Protein AF-A0AA51L531-F1 (afdb_monomer_lite)

Foldseek 3Di:
DVVVLVVVLVVVLVVLVVVCVVVVHPPVVSVVVNVVSCCVSPPVVVVCVVVVPPCVPVLQVVLVVVCVQLVSQLVNCLVVLNLPSLVVSLVVVCVPDPDPVVNVVSVVVSVVSVVVSVVVVVD

pLDDT: mean 84.49, std 9.07, range [54.03, 94.12]

Secondary structure (DSSP, 8-state):
-HHHHHHHHHHHHHHHHHHHHHTT--HHHHHHHHHHHHHHHHTHHHHHHHH-TT-HHHHHHHHHHTTTSHHHHHHHHHHTT-HHHHHHHHHHHHHH---HHHHHHHHHHHHHHHHHHHHHTT-

Structure (mmCIF, N/CA/C/O backbone):
data_AF-A0AA51L531-F1
#
_entry.id   AF-A0AA51L531-F1
#
loop_
_atom_site.group_PDB
_atom_site.id
_atom_site.type_symbol
_atom_site.label_atom_id
_atom_site.label_alt_id
_atom_site.label_comp_id
_atom_site.label_asym_id
_atom_site.label_entity_id
_atom_site.label_seq_id
_atom_site.pdbx_PDB_ins_code
_atom_site.Cartn_x
_atom_site.Cartn_y
_atom_site.Cartn_z
_atom_site.occupancy
_atom_site.B_iso_or_equiv
_atom_site.auth_seq_id
_atom_site.auth_comp_id
_atom_site.auth_asym_id
_atom_site.auth_atom_id
_atom_site.pdbx_PDB_model_num
ATOM 1 N N . MET A 1 1 ? 11.818 0.320 0.299 1.00 57.31 1 MET A N 1
ATOM 2 C CA . MET A 1 1 ? 11.317 -0.465 -0.857 1.00 57.31 1 MET A CA 1
ATOM 3 C C . MET A 1 1 ? 10.888 0.414 -2.028 1.00 57.31 1 MET A C 1
ATOM 5 O O . MET A 1 1 ? 11.424 0.187 -3.095 1.00 57.31 1 MET A O 1
ATOM 9 N N . LYS A 1 2 ? 10.035 1.442 -1.860 1.00 67.06 2 LYS A N 1
ATOM 10 C CA . LYS A 1 2 ? 9.551 2.277 -2.986 1.00 67.06 2 LYS A CA 1
ATOM 11 C C . LYS A 1 2 ? 10.653 2.928 -3.850 1.00 67.06 2 LYS A C 1
ATOM 13 O O . LYS A 1 2 ? 10.535 2.922 -5.065 1.00 67.06 2 LYS A O 1
ATOM 18 N N . ILE A 1 3 ? 11.729 3.433 -3.234 1.00 79.56 3 ILE A N 1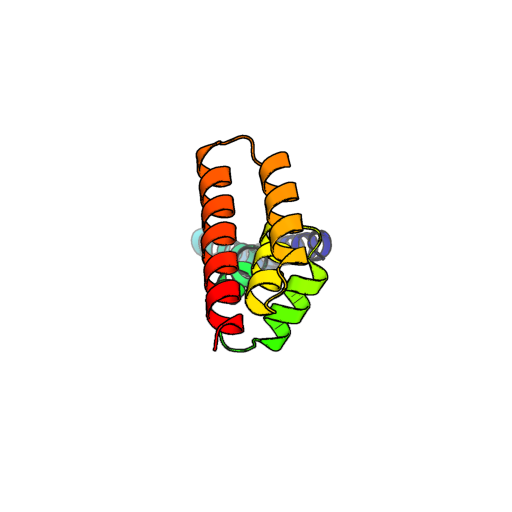
ATOM 19 C CA . ILE A 1 3 ? 12.865 4.046 -3.954 1.00 79.56 3 ILE A CA 1
ATOM 20 C C . ILE A 1 3 ? 13.633 3.027 -4.802 1.00 79.56 3 ILE A C 1
ATOM 22 O O . ILE A 1 3 ? 13.897 3.298 -5.963 1.00 79.56 3 ILE A O 1
ATOM 26 N N . LEU A 1 4 ? 13.920 1.832 -4.273 1.00 82.38 4 LEU A N 1
ATOM 27 C CA . LEU A 1 4 ? 14.565 0.773 -5.057 1.00 82.38 4 LEU A CA 1
ATOM 28 C C . LEU A 1 4 ? 13.702 0.348 -6.252 1.00 82.38 4 LEU A C 1
ATOM 30 O O . LEU A 1 4 ? 14.224 0.186 -7.345 1.00 82.38 4 LEU A O 1
ATOM 34 N N . THR A 1 5 ? 12.383 0.222 -6.075 1.00 82.62 5 THR A N 1
ATOM 35 C CA . THR A 1 5 ? 11.464 -0.119 -7.175 1.00 82.62 5 THR A CA 1
ATOM 36 C C . THR A 1 5 ? 11.468 0.943 -8.277 1.00 82.62 5 THR A C 1
ATOM 38 O O . THR A 1 5 ? 11.467 0.592 -9.451 1.00 82.62 5 THR A O 1
ATOM 41 N N . LEU A 1 6 ? 11.530 2.229 -7.910 1.00 84.75 6 LEU A N 1
ATOM 42 C CA . LEU A 1 6 ? 11.663 3.330 -8.869 1.00 84.75 6 LEU A CA 1
ATOM 43 C C . LEU A 1 6 ? 13.005 3.292 -9.607 1.00 84.75 6 LEU A C 1
ATOM 45 O O . LEU A 1 6 ? 13.026 3.456 -10.821 1.00 84.75 6 LEU A O 1
ATOM 49 N N . VAL A 1 7 ? 14.103 3.027 -8.894 1.00 89.81 7 VAL A N 1
ATOM 50 C CA . VAL A 1 7 ? 15.438 2.897 -9.498 1.00 89.81 7 VAL A CA 1
ATOM 51 C C . VAL A 1 7 ? 15.477 1.731 -10.488 1.00 89.81 7 VAL A C 1
ATOM 53 O O . VAL A 1 7 ? 15.951 1.905 -11.607 1.00 89.81 7 VAL A O 1
ATOM 56 N N . TYR A 1 8 ? 14.924 0.567 -10.133 1.00 88.19 8 TYR A N 1
ATOM 57 C CA . TYR A 1 8 ? 14.852 -0.575 -11.050 1.00 88.19 8 TYR A CA 1
ATOM 58 C C . TYR A 1 8 ? 13.962 -0.304 -12.264 1.00 88.19 8 TYR A C 1
ATOM 60 O O . TYR A 1 8 ? 14.355 -0.639 -13.378 1.00 88.19 8 TYR A O 1
ATOM 68 N N . ALA A 1 9 ? 12.802 0.331 -12.075 1.00 88.62 9 ALA A N 1
ATOM 69 C CA . ALA A 1 9 ? 11.930 0.709 -13.184 1.00 88.62 9 ALA A CA 1
ATOM 70 C C . ALA A 1 9 ? 12.635 1.679 -14.143 1.00 88.62 9 ALA A C 1
ATOM 72 O O . ALA A 1 9 ? 12.567 1.509 -15.357 1.00 88.62 9 ALA A O 1
ATOM 73 N N . PHE A 1 10 ? 13.359 2.659 -13.599 1.00 90.06 10 PHE A N 1
ATOM 74 C CA . PHE A 1 10 ? 14.116 3.629 -14.385 1.00 90.06 10 PHE A CA 1
ATOM 75 C C . PHE A 1 10 ? 15.242 2.968 -15.190 1.00 90.06 10 PHE A C 1
ATOM 77 O O . PHE A 1 10 ? 15.340 3.181 -16.398 1.00 90.06 10 PHE A O 1
ATOM 84 N N . LEU A 1 11 ? 16.042 2.107 -14.553 1.00 93.38 11 LEU A N 1
ATOM 85 C CA . LEU A 1 11 ? 17.095 1.348 -15.234 1.00 93.38 11 LEU A CA 1
ATOM 86 C C . LEU A 1 11 ? 16.528 0.434 -16.329 1.00 93.38 11 LEU A C 1
ATOM 88 O O . LEU A 1 11 ? 17.104 0.356 -17.411 1.00 93.38 11 LEU A O 1
ATOM 92 N N . ALA A 1 12 ? 15.389 -0.215 -16.080 1.00 90.44 12 ALA A N 1
ATOM 93 C CA . ALA A 1 12 ? 14.736 -1.076 -17.062 1.00 90.44 12 ALA A CA 1
ATOM 94 C C . ALA A 1 12 ? 14.245 -0.292 -18.291 1.00 90.44 12 ALA A C 1
ATOM 96 O O . ALA A 1 12 ? 14.444 -0.744 -19.414 1.00 90.44 12 ALA A O 1
ATOM 97 N N . VAL A 1 13 ? 13.666 0.900 -18.102 1.00 93.19 13 VAL A N 1
ATOM 98 C CA . VAL A 1 13 ? 13.232 1.771 -19.212 1.00 93.19 13 VAL A CA 1
ATOM 99 C C . VAL A 1 13 ? 14.420 2.237 -20.052 1.00 93.19 13 VAL A C 1
ATOM 101 O O . VAL A 1 13 ? 14.341 2.222 -21.281 1.00 93.19 13 VAL A O 1
ATOM 104 N N . ILE A 1 14 ? 15.537 2.608 -19.418 1.00 93.88 14 ILE A N 1
ATOM 105 C CA . ILE A 1 14 ? 16.769 2.963 -20.141 1.00 93.88 14 ILE A CA 1
ATOM 106 C C . ILE A 1 14 ? 17.254 1.772 -20.970 1.00 93.88 14 ILE A C 1
ATOM 108 O O . ILE A 1 14 ? 17.540 1.927 -22.155 1.00 93.88 14 ILE A O 1
ATOM 112 N N . LEU A 1 15 ? 17.297 0.581 -20.368 1.00 94.12 15 LEU A N 1
ATOM 113 C CA . LEU A 1 15 ? 17.757 -0.635 -21.032 1.00 94.12 15 LEU A CA 1
ATOM 114 C C . LEU A 1 15 ? 16.875 -1.003 -22.235 1.00 94.12 15 LEU A C 1
ATOM 116 O O . LEU A 1 15 ? 17.397 -1.270 -23.314 1.00 94.12 15 LEU A O 1
ATOM 120 N N . PHE A 1 16 ? 15.548 -0.975 -22.081 1.00 91.12 16 PHE A N 1
ATOM 121 C CA . PHE A 1 16 ? 14.617 -1.277 -23.172 1.00 91.12 16 PHE A CA 1
ATOM 122 C C . PHE A 1 16 ? 14.625 -0.220 -24.272 1.00 91.12 16 PHE A C 1
ATOM 124 O O . PHE A 1 16 ? 14.503 -0.569 -25.442 1.00 91.12 16 PHE A O 1
ATOM 131 N N . SER A 1 17 ? 14.823 1.051 -23.925 1.00 91.06 17 SER A N 1
ATOM 132 C CA . SER A 1 17 ? 14.961 2.119 -24.920 1.00 91.06 17 SER A CA 1
ATOM 133 C C . SER A 1 17 ? 16.268 1.981 -25.704 1.00 91.06 17 SER A C 1
ATOM 135 O O . SER A 1 17 ? 16.270 2.134 -26.923 1.00 91.06 17 SER A O 1
ATOM 137 N N . PHE A 1 18 ? 17.362 1.628 -25.024 1.00 93.62 18 PHE A N 1
ATOM 138 C CA . PHE A 1 18 ? 18.654 1.369 -25.657 1.00 93.62 18 PHE A CA 1
ATOM 139 C C . PHE A 1 18 ? 18.596 0.152 -26.588 1.00 93.62 18 PHE A C 1
ATOM 141 O O . PHE A 1 18 ? 18.993 0.246 -27.746 1.00 93.62 18 PHE A O 1
ATOM 148 N N . LEU A 1 19 ? 18.039 -0.968 -26.116 1.00 93.69 19 LEU A N 1
ATOM 149 C CA . LEU A 1 19 ? 17.832 -2.165 -26.935 1.00 93.69 19 LEU A CA 1
ATOM 150 C C . LEU A 1 19 ? 16.898 -1.881 -28.115 1.00 93.69 19 LEU A C 1
ATOM 152 O O . LEU A 1 19 ? 17.183 -2.296 -29.232 1.00 93.69 19 LEU A O 1
ATOM 156 N N . GLY A 1 20 ? 15.812 -1.144 -27.887 1.00 91.25 20 GLY A N 1
ATOM 157 C CA . GLY A 1 20 ? 14.876 -0.770 -28.940 1.00 91.25 20 GLY A CA 1
ATOM 158 C C . GLY A 1 20 ? 15.527 0.055 -30.045 1.00 91.25 20 GLY A C 1
ATOM 159 O O . GLY A 1 20 ? 15.301 -0.233 -31.214 1.00 91.25 20 GLY A O 1
ATOM 160 N N . GLY A 1 21 ? 16.380 1.017 -29.681 1.00 90.31 21 GLY A N 1
ATOM 161 C CA . GLY A 1 21 ? 17.175 1.779 -30.646 1.00 90.31 21 GLY A CA 1
ATOM 162 C C . GLY A 1 21 ? 18.243 0.936 -31.348 1.00 90.31 21 GLY A C 1
ATOM 163 O O . GLY A 1 21 ? 18.449 1.092 -32.544 1.00 90.31 21 GLY A O 1
ATOM 164 N N . PHE A 1 22 ? 18.887 0.003 -30.639 1.00 93.56 22 PHE A N 1
ATOM 165 C CA . PHE A 1 22 ? 19.898 -0.889 -31.222 1.00 93.56 22 PHE A CA 1
ATOM 166 C C . PHE A 1 22 ? 19.320 -1.832 -32.289 1.00 93.56 22 PHE A C 1
ATOM 168 O O . PHE A 1 22 ? 19.976 -2.108 -33.288 1.00 93.56 22 PHE A O 1
ATOM 175 N N . PHE A 1 23 ? 18.091 -2.312 -32.087 1.00 93.69 23 PHE A N 1
ATOM 176 C CA . PHE A 1 23 ? 17.374 -3.164 -33.043 1.00 93.69 23 PHE A CA 1
ATOM 177 C C . PHE A 1 23 ? 16.524 -2.382 -34.055 1.00 93.69 23 PHE A C 1
ATOM 179 O O . PHE A 1 23 ? 15.779 -3.002 -34.811 1.00 93.69 23 PHE A O 1
ATOM 186 N N . ASP A 1 24 ? 16.619 -1.049 -34.056 1.00 91.62 24 ASP A N 1
ATOM 187 C CA . ASP A 1 24 ? 15.861 -0.151 -34.935 1.00 91.62 24 ASP A CA 1
ATOM 188 C C . ASP A 1 24 ? 14.340 -0.419 -34.898 1.00 91.62 24 ASP A C 1
ATOM 190 O O . ASP A 1 24 ? 13.634 -0.453 -35.909 1.00 91.62 24 ASP A O 1
ATOM 194 N N . LEU A 1 25 ? 13.817 -0.684 -33.692 1.00 92.31 25 LEU A N 1
ATOM 195 C CA . LEU A 1 25 ? 12.403 -0.982 -33.495 1.00 92.31 25 LEU A CA 1
ATOM 196 C C . LEU A 1 25 ? 11.537 0.266 -33.736 1.00 92.31 25 LEU A C 1
ATOM 198 O O . LEU A 1 25 ? 11.905 1.373 -33.332 1.00 92.31 25 LEU A O 1
ATOM 202 N N . PRO A 1 26 ? 10.317 0.102 -34.282 1.00 92.75 26 PRO A N 1
ATOM 203 C CA . PRO A 1 26 ? 9.384 1.207 -34.431 1.00 92.75 26 PRO A CA 1
ATOM 204 C C . PRO A 1 26 ? 9.092 1.874 -33.084 1.00 92.75 26 PRO A C 1
ATOM 206 O O . PRO A 1 26 ? 8.769 1.203 -32.099 1.00 92.75 26 PRO A O 1
ATOM 209 N N . MET A 1 27 ? 9.105 3.207 -33.055 1.00 89.94 27 MET A N 1
ATOM 210 C CA . MET A 1 27 ? 8.847 3.984 -31.836 1.00 89.94 27 MET A CA 1
ATOM 211 C C . MET A 1 27 ? 7.579 3.578 -31.055 1.00 89.94 27 MET A C 1
ATOM 213 O O . MET A 1 27 ? 7.650 3.484 -29.826 1.00 89.94 27 MET A O 1
ATOM 217 N N . PRO A 1 28 ? 6.432 3.272 -31.700 1.00 93.69 28 PRO A N 1
ATOM 218 C CA . PRO A 1 28 ? 5.244 2.803 -30.984 1.00 93.69 28 PRO A CA 1
ATOM 219 C C . PRO A 1 28 ? 5.482 1.510 -30.192 1.00 93.69 28 PRO A C 1
ATOM 221 O O . PRO A 1 28 ? 4.940 1.337 -29.098 1.00 93.69 28 PRO A O 1
ATOM 224 N N . MET A 1 29 ? 6.324 0.617 -30.713 1.00 91.75 29 MET A N 1
ATOM 225 C CA . MET A 1 29 ? 6.650 -0.659 -30.082 1.00 91.75 29 MET A CA 1
ATOM 226 C C . MET A 1 29 ? 7.516 -0.447 -28.834 1.00 91.75 29 MET A C 1
ATOM 228 O O . MET A 1 29 ? 7.184 -0.967 -27.769 1.00 91.75 29 MET A O 1
ATOM 232 N N . ILE A 1 30 ? 8.552 0.395 -28.929 1.00 92.31 30 ILE A N 1
ATOM 233 C CA . ILE A 1 30 ? 9.420 0.760 -27.794 1.00 92.31 30 ILE A CA 1
ATOM 234 C C . ILE A 1 30 ? 8.600 1.446 -26.692 1.00 92.31 30 ILE A C 1
ATOM 236 O O . ILE A 1 30 ? 8.708 1.098 -25.515 1.00 92.31 30 ILE A 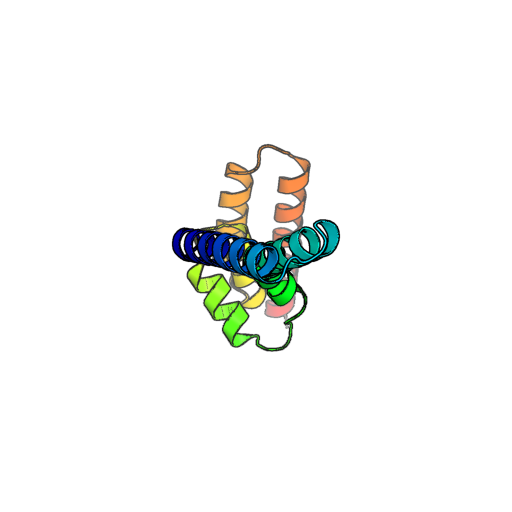O 1
ATOM 240 N N . SER A 1 31 ? 7.729 2.385 -27.074 1.00 90.62 31 SER A N 1
ATOM 241 C CA . SER A 1 31 ? 6.867 3.110 -26.135 1.00 90.62 31 SER A CA 1
ATOM 242 C C . SER A 1 31 ? 5.907 2.172 -25.395 1.00 90.62 31 SER A C 1
ATOM 244 O O . SER A 1 31 ? 5.766 2.260 -24.174 1.00 90.62 31 SER A O 1
ATOM 246 N N . THR A 1 32 ? 5.320 1.201 -26.102 1.00 93.75 32 THR A N 1
ATOM 247 C CA . THR A 1 32 ? 4.443 0.184 -25.497 1.00 93.75 32 THR A CA 1
ATOM 248 C C . THR A 1 32 ? 5.205 -0.687 -24.497 1.00 93.75 32 THR A C 1
ATOM 250 O O . THR A 1 32 ? 4.714 -0.954 -23.399 1.00 93.75 32 THR A O 1
ATOM 253 N N . LEU A 1 33 ? 6.430 -1.092 -24.834 1.00 91.94 33 LEU A N 1
ATOM 254 C CA . LEU A 1 33 ? 7.269 -1.933 -23.977 1.00 91.94 33 LEU A CA 1
ATOM 255 C C . LEU A 1 33 ? 7.702 -1.198 -22.698 1.00 91.94 33 LEU A C 1
ATOM 257 O O . LEU A 1 33 ? 7.637 -1.747 -21.593 1.00 91.94 33 LEU A O 1
ATOM 261 N N . ASN A 1 34 ? 8.057 0.081 -22.831 1.00 91.94 34 ASN A N 1
ATOM 262 C CA . ASN A 1 34 ? 8.349 0.955 -21.698 1.00 91.94 34 ASN A CA 1
ATOM 263 C C . ASN A 1 34 ? 7.118 1.165 -20.812 1.00 91.94 34 ASN A C 1
ATOM 265 O O . ASN A 1 34 ? 7.219 1.055 -19.589 1.00 91.94 34 ASN A O 1
ATOM 269 N N . PHE A 1 35 ? 5.946 1.398 -21.408 1.00 92.31 35 PHE A N 1
ATOM 270 C CA . PHE A 1 35 ? 4.697 1.529 -20.662 1.00 92.31 35 PHE A CA 1
ATOM 271 C C . PHE A 1 35 ? 4.388 0.268 -19.845 1.00 92.31 35 PHE A C 1
ATOM 273 O O . PHE A 1 35 ? 4.122 0.362 -18.645 1.00 92.31 35 PHE A O 1
ATOM 280 N N . LEU A 1 36 ? 4.496 -0.915 -20.458 1.00 92.31 36 LEU A N 1
ATOM 281 C CA . LEU A 1 36 ? 4.301 -2.196 -19.772 1.00 92.31 36 LEU A CA 1
ATOM 282 C C . LEU A 1 36 ? 5.296 -2.393 -18.626 1.00 92.31 36 LEU A C 1
ATOM 284 O O . LEU A 1 36 ? 4.914 -2.861 -17.555 1.00 92.31 36 LEU A O 1
ATOM 288 N N . THR A 1 37 ? 6.549 -1.987 -18.819 1.00 90.44 37 THR A N 1
ATOM 289 C CA . THR A 1 37 ? 7.590 -2.068 -17.788 1.00 90.44 37 THR A CA 1
ATOM 290 C C . THR A 1 37 ? 7.240 -1.195 -16.586 1.00 90.44 37 THR A C 1
ATOM 292 O O . THR A 1 37 ? 7.211 -1.669 -15.448 1.00 90.44 37 THR A O 1
ATOM 295 N N . VAL A 1 38 ? 6.897 0.072 -16.823 1.00 88.75 38 VAL A N 1
ATOM 296 C CA . VAL A 1 38 ? 6.473 1.008 -15.772 1.00 88.75 38 VAL A CA 1
ATOM 297 C C . VAL A 1 38 ? 5.232 0.472 -15.053 1.00 88.75 38 VAL A C 1
ATOM 299 O O . VAL A 1 38 ? 5.198 0.437 -13.821 1.00 88.75 38 VAL A O 1
ATOM 302 N N . PHE A 1 39 ? 4.244 -0.022 -15.801 1.00 87.44 39 PHE A N 1
ATOM 303 C CA . PHE A 1 39 ? 3.037 -0.622 -15.240 1.00 87.44 39 PHE A CA 1
ATOM 304 C C . PHE A 1 39 ? 3.351 -1.844 -14.362 1.00 87.44 39 PHE A C 1
ATOM 306 O O . PHE A 1 39 ? 2.833 -1.954 -13.249 1.00 87.44 39 PHE A O 1
ATOM 313 N N . TYR A 1 40 ? 4.244 -2.730 -14.805 1.00 86.62 40 TYR A N 1
ATOM 314 C CA . TYR A 1 40 ? 4.661 -3.911 -14.049 1.00 86.62 40 TYR A CA 1
ATOM 315 C C . TYR A 1 40 ? 5.373 -3.560 -12.734 1.00 86.62 40 TYR A C 1
ATOM 317 O O . TYR A 1 40 ? 5.158 -4.205 -11.709 1.00 86.62 40 TYR A O 1
ATOM 325 N N . PHE A 1 41 ? 6.197 -2.515 -12.709 1.00 84.94 41 PHE A N 1
ATOM 326 C CA . PHE A 1 41 ? 6.895 -2.139 -11.477 1.00 84.94 41 PHE A CA 1
ATOM 327 C C . PHE A 1 41 ? 6.033 -1.315 -10.510 1.00 84.94 41 PHE A C 1
ATOM 329 O O . PHE A 1 41 ? 6.191 -1.446 -9.294 1.00 84.94 41 PHE A O 1
ATOM 336 N N . LEU A 1 42 ? 5.122 -0.479 -11.017 1.00 83.44 42 LEU A N 1
ATOM 337 C CA . LEU A 1 42 ? 4.365 0.476 -10.195 1.00 83.44 42 LEU A CA 1
ATOM 338 C C . LEU A 1 42 ? 2.924 0.042 -9.912 1.00 83.44 42 LEU A C 1
ATOM 340 O O . LEU A 1 42 ? 2.461 0.169 -8.777 1.00 83.44 42 LEU A O 1
ATOM 344 N N . ALA A 1 43 ? 2.210 -0.460 -10.917 1.00 81.06 43 ALA A N 1
ATOM 345 C CA . ALA A 1 43 ? 0.780 -0.750 -10.821 1.00 81.06 43 ALA A CA 1
ATOM 346 C C . ALA A 1 43 ? 0.496 -2.225 -10.511 1.00 81.06 43 ALA A C 1
ATOM 348 O O . ALA A 1 43 ? -0.362 -2.517 -9.676 1.00 81.06 43 ALA A O 1
ATOM 349 N N .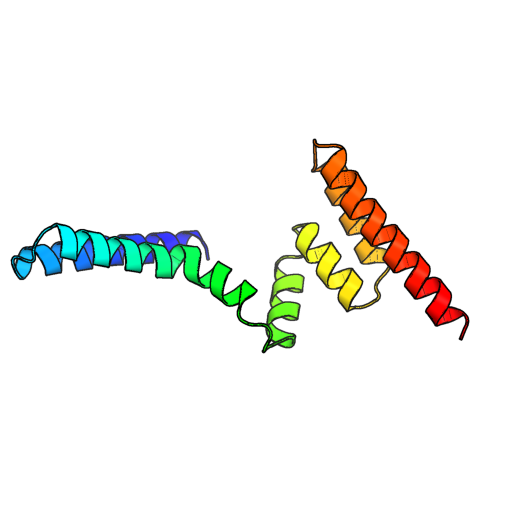 TYR A 1 44 ? 1.247 -3.156 -11.105 1.00 80.44 44 TYR A N 1
ATOM 350 C CA . TYR A 1 44 ? 1.054 -4.596 -10.904 1.00 80.44 44 TYR A CA 1
ATOM 351 C C . TYR A 1 44 ? 1.096 -5.047 -9.433 1.00 80.44 44 TYR A C 1
ATOM 353 O O . TYR A 1 44 ? 0.250 -5.862 -9.071 1.00 80.44 44 TYR A O 1
ATOM 361 N N . PRO A 1 45 ? 1.960 -4.522 -8.536 1.00 73.38 45 PRO A N 1
ATOM 362 C CA . PRO A 1 45 ? 1.910 -4.895 -7.122 1.00 73.38 45 PRO A CA 1
ATOM 363 C C . PRO A 1 45 ? 0.558 -4.564 -6.478 1.00 73.38 45 PRO A C 1
ATOM 365 O O . PRO A 1 45 ? 0.028 -5.363 -5.712 1.00 73.38 45 PRO A O 1
ATOM 368 N N . SER A 1 46 ? -0.021 -3.414 -6.826 1.00 71.75 46 SER A N 1
ATOM 369 C CA . SER A 1 46 ? -1.325 -2.966 -6.325 1.00 71.75 46 SER A CA 1
ATOM 370 C C . SER A 1 46 ? -2.471 -3.789 -6.915 1.00 71.75 46 SER A C 1
ATOM 372 O O . SER A 1 46 ? -3.378 -4.191 -6.192 1.00 71.75 46 SER A O 1
ATOM 374 N N . VAL A 1 47 ? -2.412 -4.102 -8.212 1.00 73.88 47 VAL A N 1
ATOM 375 C CA . VAL A 1 47 ? -3.422 -4.937 -8.886 1.00 73.88 47 VAL A CA 1
ATOM 376 C C . VAL A 1 47 ? -3.372 -6.376 -8.374 1.00 73.88 47 VAL A C 1
ATOM 378 O O . VAL A 1 47 ? -4.408 -6.963 -8.077 1.00 73.88 47 VAL A O 1
ATOM 381 N N . ARG A 1 48 ? -2.175 -6.937 -8.184 1.00 68.62 48 ARG A N 1
ATOM 382 C CA . ARG A 1 48 ? -1.985 -8.280 -7.627 1.00 68.62 48 ARG A CA 1
ATOM 383 C C . ARG A 1 48 ? -2.494 -8.388 -6.190 1.00 68.62 48 ARG A C 1
ATOM 385 O O . ARG A 1 48 ? -2.965 -9.452 -5.811 1.00 68.62 48 ARG A O 1
ATOM 392 N N . LEU A 1 49 ? -2.435 -7.310 -5.406 1.00 62.00 49 LEU A N 1
ATOM 393 C CA . LEU A 1 49 ? -3.044 -7.261 -4.072 1.00 62.00 49 LEU A CA 1
ATOM 394 C C . LEU A 1 49 ? -4.576 -7.318 -4.129 1.00 62.00 49 LEU A C 1
ATOM 396 O O . LEU A 1 49 ? -5.184 -7.945 -3.271 1.00 62.00 49 LEU A O 1
ATOM 400 N N . LEU A 1 50 ? -5.193 -6.695 -5.137 1.00 64.88 50 LEU A N 1
ATOM 401 C CA . LEU A 1 50 ? -6.646 -6.739 -5.335 1.00 64.88 50 LEU A CA 1
ATOM 402 C C . LEU A 1 50 ? -7.119 -8.083 -5.908 1.00 64.88 50 LEU A C 1
ATOM 404 O O . LEU A 1 50 ? -8.211 -8.535 -5.582 1.00 64.88 50 LEU A O 1
ATOM 408 N N . TRP A 1 51 ? -6.298 -8.729 -6.739 1.00 63.34 51 TRP A N 1
ATOM 409 C CA . TRP A 1 51 ? -6.639 -9.995 -7.400 1.00 63.34 51 TRP A CA 1
ATOM 410 C C . TRP A 1 51 ? -6.229 -11.236 -6.583 1.00 63.34 51 TRP A C 1
ATOM 412 O O . TRP A 1 51 ? -6.759 -12.326 -6.776 1.00 63.34 51 TRP A O 1
ATOM 422 N N . GLY A 1 52 ? -5.273 -11.098 -5.662 1.00 54.41 52 GLY A N 1
ATOM 423 C CA . GLY A 1 52 ? -4.677 -12.193 -4.899 1.00 54.41 52 GLY A CA 1
ATOM 424 C C . GLY A 1 52 ? -5.365 -12.461 -3.563 1.00 54.41 52 GLY A C 1
ATOM 425 O O . GLY A 1 52 ? -4.733 -12.345 -2.519 1.00 54.41 52 GLY A O 1
ATOM 426 N N . SER A 1 53 ? -6.628 -12.876 -3.586 1.00 54.03 53 SER A N 1
ATOM 427 C CA . SER A 1 53 ? -7.389 -13.362 -2.420 1.00 54.03 53 SER A CA 1
ATOM 428 C C . SER A 1 53 ? -6.918 -14.724 -1.867 1.00 54.03 53 SER A C 1
ATOM 430 O O . SER A 1 53 ? -7.523 -15.249 -0.939 1.00 54.03 53 SER A O 1
ATOM 432 N N . GLY A 1 54 ? -5.846 -15.312 -2.414 1.00 58.78 54 GLY A N 1
ATOM 433 C CA . GLY A 1 54 ? -5.440 -16.693 -2.120 1.00 58.78 54 GLY A CA 1
ATOM 434 C C . GLY A 1 54 ? -4.505 -16.902 -0.924 1.00 58.78 54 GLY A C 1
ATOM 435 O O . GLY A 1 54 ? -4.354 -18.036 -0.488 1.00 58.78 54 GLY A O 1
ATOM 436 N N . ASP A 1 55 ? -3.864 -15.858 -0.389 1.00 69.62 55 ASP A N 1
ATOM 437 C CA . ASP A 1 55 ? -2.858 -16.015 0.674 1.00 69.62 55 ASP A CA 1
ATOM 438 C C . ASP A 1 55 ? -3.146 -15.066 1.845 1.00 69.62 55 ASP A C 1
ATOM 440 O O . ASP A 1 55 ? -2.574 -13.978 1.970 1.00 69.62 55 ASP A O 1
ATOM 444 N N . ILE A 1 56 ? -4.105 -15.481 2.678 1.00 72.69 56 ILE A N 1
ATOM 445 C CA . ILE A 1 56 ? -4.584 -14.740 3.855 1.00 72.69 56 ILE A CA 1
ATOM 446 C C . ILE A 1 56 ? -3.415 -14.390 4.787 1.00 72.69 56 ILE A C 1
ATOM 448 O O . ILE A 1 56 ? -3.351 -13.272 5.295 1.00 72.69 56 ILE A O 1
ATOM 452 N N . GLU A 1 57 ? -2.435 -15.285 4.936 1.00 77.12 57 GLU A N 1
ATOM 453 C CA . GLU A 1 57 ? -1.275 -15.080 5.808 1.00 77.12 57 GLU A CA 1
ATOM 454 C C . GLU A 1 57 ? -0.359 -13.952 5.298 1.00 77.12 57 GLU A C 1
ATOM 456 O O . GLU A 1 57 ? 0.142 -13.128 6.073 1.00 77.12 57 GLU A O 1
ATOM 461 N N . LYS A 1 58 ? -0.156 -13.851 3.977 1.00 75.75 58 LYS A N 1
ATOM 462 C CA . LYS A 1 58 ? 0.583 -12.721 3.386 1.00 75.75 58 LYS A CA 1
ATOM 463 C C . LYS A 1 58 ? -0.166 -11.403 3.536 1.00 75.75 58 LYS A C 1
ATOM 465 O O . LYS A 1 58 ? 0.479 -10.382 3.798 1.00 75.75 58 LYS A O 1
ATOM 470 N N . ILE A 1 59 ? -1.490 -11.415 3.379 1.00 76.62 59 ILE A N 1
ATOM 471 C CA . ILE A 1 59 ? -2.332 -10.230 3.588 1.00 76.62 59 ILE A CA 1
ATOM 472 C C . ILE A 1 59 ? -2.206 -9.773 5.042 1.00 76.62 59 ILE A C 1
ATOM 474 O O . ILE A 1 59 ? -1.934 -8.599 5.294 1.00 76.62 59 ILE A O 1
ATOM 478 N N . GLU A 1 60 ? -2.291 -10.694 5.996 1.00 81.12 60 GLU A N 1
ATOM 479 C CA . GLU A 1 60 ? -2.171 -10.392 7.418 1.00 81.12 60 GLU A CA 1
ATOM 480 C C . GLU A 1 60 ? -0.792 -9.818 7.779 1.00 81.12 60 GLU A C 1
ATOM 482 O O . GLU A 1 60 ? -0.708 -8.740 8.378 1.00 81.12 60 GLU A O 1
ATOM 487 N N . LYS A 1 61 ? 0.301 -10.453 7.329 1.00 84.12 61 LYS A N 1
ATOM 488 C CA . LYS A 1 61 ? 1.672 -9.937 7.521 1.00 84.12 61 LYS A CA 1
ATOM 489 C C . LYS A 1 61 ? 1.847 -8.541 6.922 1.00 84.12 61 LYS A C 1
ATOM 491 O O . LYS A 1 61 ? 2.524 -7.691 7.507 1.00 84.12 61 LYS A O 1
ATOM 496 N N . PHE A 1 62 ? 1.245 -8.278 5.764 1.00 82.31 62 PHE A N 1
ATOM 497 C CA . PHE A 1 62 ? 1.281 -6.959 5.137 1.00 82.31 62 PHE A CA 1
ATOM 498 C C . PHE A 1 62 ? 0.489 -5.914 5.932 1.00 82.31 62 PHE A C 1
ATOM 500 O O . PHE A 1 62 ? 0.985 -4.798 6.124 1.00 82.31 62 PHE A O 1
ATOM 507 N N . LEU A 1 63 ? -0.711 -6.261 6.400 1.00 84.94 63 LEU A N 1
ATOM 508 C CA . LEU A 1 63 ? -1.548 -5.382 7.216 1.00 84.94 63 LEU A CA 1
ATOM 509 C C . LEU A 1 63 ? -0.850 -5.029 8.537 1.00 84.94 63 LEU A C 1
ATOM 511 O O . LEU A 1 63 ? -0.780 -3.851 8.887 1.00 84.94 63 LEU A O 1
ATOM 515 N N . LEU A 1 64 ? -0.228 -6.009 9.202 1.00 85.75 64 LEU A N 1
ATOM 516 C CA . LEU A 1 64 ? 0.614 -5.801 10.387 1.00 85.75 64 LEU A CA 1
ATOM 517 C C . LEU A 1 64 ? 1.796 -4.874 10.099 1.00 85.75 64 LEU A C 1
ATOM 519 O O . LEU A 1 64 ? 2.028 -3.909 10.830 1.00 85.75 64 LEU A O 1
ATOM 523 N N . LYS A 1 65 ? 2.523 -5.117 9.004 1.00 86.88 65 LYS A N 1
ATOM 524 C CA . LYS A 1 65 ? 3.689 -4.305 8.623 1.00 86.88 65 LYS A CA 1
ATOM 525 C C . LYS A 1 65 ? 3.320 -2.855 8.299 1.00 86.88 65 LYS A C 1
ATOM 527 O O . LYS A 1 65 ? 4.120 -1.953 8.542 1.00 86.88 65 LYS A O 1
ATOM 532 N N . ASN A 1 66 ? 2.122 -2.617 7.765 1.00 85.50 66 ASN A N 1
ATOM 533 C CA . ASN A 1 66 ? 1.651 -1.286 7.371 1.00 85.50 66 ASN A CA 1
ATOM 534 C C . ASN A 1 66 ? 0.612 -0.685 8.331 1.00 85.50 66 ASN A C 1
ATOM 536 O O . ASN A 1 66 ? -0.004 0.330 8.002 1.00 85.50 66 ASN A O 1
ATOM 540 N N . LYS A 1 67 ? 0.474 -1.239 9.541 1.00 81.44 67 LYS A N 1
ATOM 541 C CA . LYS A 1 67 ? -0.497 -0.841 10.578 1.00 81.44 67 LYS A CA 1
ATOM 542 C C . LYS A 1 67 ? -0.412 0.627 11.013 1.00 81.44 67 LYS A C 1
ATOM 544 O O . LYS A 1 67 ? -1.319 1.156 11.643 1.00 81.44 67 LYS A O 1
ATOM 549 N N . ARG A 1 68 ? 0.673 1.325 10.658 1.00 83.75 68 ARG A N 1
ATOM 550 C CA . ARG A 1 68 ? 0.803 2.778 10.843 1.00 83.75 68 ARG A CA 1
ATOM 551 C C . ARG A 1 68 ? -0.230 3.565 10.028 1.00 83.75 68 ARG A C 1
ATOM 553 O O . ARG A 1 68 ? -0.620 4.652 10.445 1.00 83.75 68 ARG A O 1
ATOM 560 N N . ASN A 1 69 ? -0.656 3.039 8.879 1.00 85.00 69 ASN A N 1
ATOM 561 C CA . ASN A 1 69 ? -1.750 3.617 8.112 1.00 85.00 69 ASN A CA 1
ATOM 562 C C . ASN A 1 69 ? -3.085 3.141 8.716 1.00 85.00 69 ASN A C 1
ATOM 564 O O . ASN A 1 69 ? -3.314 1.929 8.802 1.00 85.00 69 ASN A O 1
ATOM 568 N N . PRO A 1 70 ? -3.972 4.067 9.116 1.00 84.81 70 PRO A N 1
ATOM 569 C CA . PRO A 1 70 ? -5.189 3.712 9.827 1.00 84.81 70 PRO A CA 1
ATOM 570 C C . PRO A 1 70 ? -6.177 2.890 8.984 1.00 84.81 70 PRO A C 1
ATOM 572 O O . PRO A 1 70 ? -6.939 2.119 9.555 1.00 84.81 70 PRO A O 1
ATOM 575 N N . PHE A 1 71 ? -6.117 2.948 7.648 1.00 85.50 71 PHE A N 1
ATOM 576 C CA . PHE A 1 71 ? -6.949 2.090 6.794 1.00 85.50 71 PHE A CA 1
ATOM 577 C C . PHE A 1 71 ? -6.571 0.609 6.924 1.00 85.50 71 PHE A C 1
ATOM 579 O O . PHE A 1 71 ? -7.445 -0.236 7.092 1.00 85.50 71 PHE A O 1
ATOM 586 N N . TYR A 1 72 ? -5.271 0.293 6.922 1.00 87.88 72 TYR A N 1
ATOM 587 C CA . TYR A 1 72 ? -4.804 -1.085 7.107 1.00 87.88 72 TYR A CA 1
ATOM 588 C C . TYR A 1 72 ? -5.008 -1.565 8.549 1.00 87.88 72 TYR A C 1
ATOM 590 O O . TYR A 1 72 ? -5.344 -2.729 8.758 1.00 87.88 72 TYR A O 1
ATOM 598 N N . GLN A 1 73 ? -4.862 -0.670 9.537 1.00 87.94 73 GLN A N 1
ATOM 599 C CA . GLN A 1 73 ? -5.169 -0.980 10.938 1.00 87.94 73 GLN A CA 1
ATOM 600 C C . GLN A 1 73 ? -6.648 -1.353 11.116 1.00 87.94 73 GLN A C 1
ATOM 602 O O . GLN A 1 73 ? -6.948 -2.324 11.806 1.00 87.94 73 GLN A O 1
ATOM 607 N N . LEU A 1 74 ? -7.561 -0.625 10.463 1.00 89.38 74 LEU A N 1
ATOM 608 C CA . LEU A 1 74 ? -8.992 -0.913 10.520 1.00 89.38 74 LEU A CA 1
ATOM 609 C C . LEU A 1 74 ? -9.308 -2.298 9.945 1.00 89.38 74 LEU A C 1
ATOM 611 O O . LEU A 1 74 ? -9.965 -3.097 10.607 1.00 89.38 74 LEU A O 1
ATOM 615 N N . SER A 1 75 ? -8.810 -2.600 8.743 1.00 87.12 75 SER A N 1
ATOM 616 C CA . SER A 1 75 ? -9.027 -3.901 8.097 1.00 87.12 75 SER A CA 1
ATOM 617 C C . SER A 1 75 ? -8.480 -5.060 8.933 1.00 87.12 75 SER A C 1
ATOM 619 O O . SER A 1 75 ? -9.153 -6.078 9.076 1.00 87.12 75 SER A O 1
ATOM 621 N N . TYR A 1 76 ? -7.298 -4.891 9.531 1.00 89.06 76 TYR A N 1
ATOM 622 C CA . TYR A 1 76 ? -6.713 -5.895 10.418 1.00 89.06 76 TYR A CA 1
ATOM 623 C C . TYR A 1 76 ? -7.540 -6.101 11.693 1.00 89.06 76 TYR A C 1
ATOM 625 O O . TYR A 1 76 ? -7.793 -7.240 12.083 1.00 89.06 76 TYR A O 1
ATOM 633 N N . GLY A 1 77 ? -7.976 -5.010 12.334 1.00 87.31 77 GLY A N 1
ATOM 634 C CA . GLY A 1 77 ? -8.770 -5.062 13.561 1.00 87.31 77 GLY A CA 1
ATOM 635 C C . GLY A 1 77 ? -10.121 -5.744 13.353 1.00 87.31 77 GLY A C 1
ATOM 636 O O . GLY A 1 77 ? -10.515 -6.569 14.175 1.00 87.31 77 GLY A O 1
ATOM 637 N N . VAL A 1 78 ? -10.788 -5.462 12.228 1.00 87.88 78 VAL A N 1
ATOM 638 C CA . VAL A 1 78 ? -12.047 -6.124 11.851 1.00 87.88 78 VAL A CA 1
ATOM 639 C C . VAL A 1 78 ? -11.830 -7.619 11.615 1.00 87.88 78 VAL A C 1
ATOM 641 O O . VAL A 1 78 ? -12.584 -8.425 12.153 1.00 87.88 78 VAL A O 1
ATOM 644 N N . ALA A 1 79 ? -10.790 -7.998 10.866 1.00 85.81 79 ALA A N 1
ATOM 645 C CA . ALA A 1 79 ? -10.491 -9.403 10.578 1.00 85.81 79 ALA A CA 1
ATOM 646 C C . ALA A 1 79 ? -10.169 -10.217 11.844 1.00 85.81 79 ALA A C 1
ATOM 648 O O . ALA A 1 79 ? -10.559 -11.375 11.945 1.00 85.81 79 ALA A O 1
ATOM 649 N N . ASN A 1 80 ? -9.506 -9.597 12.824 1.00 86.69 80 ASN A N 1
ATOM 650 C CA . ASN A 1 80 ? -9.093 -10.240 14.073 1.00 86.69 80 ASN A CA 1
ATOM 651 C C . ASN A 1 80 ? -10.076 -10.051 15.241 1.00 86.69 80 ASN A C 1
ATOM 653 O O . ASN A 1 80 ? -9.757 -10.402 16.376 1.00 86.69 80 ASN A O 1
ATOM 657 N N . GLY A 1 81 ? -11.251 -9.455 15.017 1.00 86.12 81 GLY A N 1
ATOM 658 C CA . GLY A 1 81 ? -12.231 -9.252 16.091 1.00 86.12 81 GLY A CA 1
ATOM 659 C C . GLY A 1 81 ? -11.792 -8.251 17.177 1.00 86.12 81 GLY A C 1
ATOM 660 O O . GLY A 1 81 ? -12.381 -8.210 18.258 1.00 86.12 81 GLY A O 1
ATOM 661 N N . SER A 1 82 ? -10.781 -7.416 16.919 1.00 89.19 82 SER A N 1
ATOM 662 C CA . SER A 1 82 ? -10.206 -6.504 17.913 1.00 89.19 82 SER A CA 1
ATOM 663 C C . SER A 1 82 ? -10.893 -5.136 17.912 1.00 89.19 82 SER A C 1
ATOM 665 O O . SER A 1 82 ? -10.520 -4.231 17.163 1.00 89.19 82 SER A O 1
ATOM 667 N N . ALA A 1 83 ? -11.865 -4.953 18.812 1.00 88.38 83 ALA A N 1
ATOM 668 C CA . ALA A 1 83 ? -12.566 -3.674 19.000 1.00 88.38 83 ALA A CA 1
ATOM 669 C C . ALA A 1 83 ? -11.618 -2.503 19.285 1.00 88.38 83 ALA A C 1
ATOM 671 O O . ALA A 1 83 ? -11.767 -1.432 18.705 1.00 88.38 83 ALA A O 1
ATOM 672 N N . LYS A 1 84 ? -10.582 -2.731 20.102 1.00 89.31 84 LYS A N 1
ATOM 673 C CA . LYS A 1 84 ? -9.586 -1.704 20.424 1.00 89.31 84 LYS A CA 1
ATOM 674 C C . LYS A 1 84 ? -8.884 -1.180 19.169 1.00 89.31 84 LYS A C 1
ATOM 676 O O . LYS A 1 84 ? -8.703 0.024 19.014 1.00 89.31 84 LYS A O 1
ATOM 681 N N . GLU A 1 85 ? -8.495 -2.076 18.264 1.00 88.56 85 GLU A N 1
ATOM 682 C CA . GLU A 1 85 ? -7.800 -1.676 17.041 1.00 88.56 85 GLU A CA 1
ATOM 683 C C . GLU A 1 85 ? -8.707 -0.962 16.047 1.00 88.56 85 GLU A C 1
ATOM 685 O O . GLU A 1 85 ? -8.264 -0.014 15.397 1.00 88.56 85 GLU A O 1
ATOM 690 N N . VAL A 1 86 ? -9.968 -1.386 15.964 1.00 89.44 86 VAL A N 1
ATOM 691 C CA . VAL A 1 86 ? -10.992 -0.730 15.148 1.00 89.44 86 VAL A CA 1
ATOM 692 C C . VAL A 1 86 ? -11.238 0.696 15.648 1.00 89.44 86 VAL A C 1
ATOM 694 O O . VAL A 1 86 ? -11.172 1.638 14.857 1.00 89.44 86 VAL A O 1
ATOM 697 N N . ASP A 1 87 ? -11.418 0.885 16.955 1.00 90.62 87 ASP A N 1
ATOM 698 C CA . ASP A 1 87 ? -11.665 2.200 17.557 1.00 90.62 87 ASP A CA 1
ATOM 699 C C . ASP A 1 87 ? -10.475 3.153 17.373 1.00 90.62 87 ASP A C 1
ATOM 701 O O . ASP A 1 87 ? -10.637 4.317 16.988 1.00 90.62 87 ASP A O 1
ATOM 705 N N . GLU A 1 88 ? -9.253 2.666 17.601 1.00 90.94 88 GLU A N 1
ATOM 706 C CA . GLU A 1 88 ? -8.035 3.445 17.377 1.00 90.94 88 GLU A CA 1
ATOM 707 C C . GLU A 1 88 ? -7.868 3.841 15.905 1.00 90.94 88 GLU A C 1
ATOM 709 O O . GLU A 1 88 ? -7.501 4.985 15.607 1.00 90.94 88 GLU A O 1
ATOM 714 N N . ALA A 1 89 ? -8.142 2.918 14.981 1.00 89.88 89 ALA A N 1
ATOM 715 C CA . ALA A 1 89 ? -8.044 3.167 13.551 1.00 89.88 89 ALA A CA 1
ATOM 716 C C . ALA A 1 89 ? -9.065 4.212 13.088 1.00 89.88 89 ALA A C 1
ATOM 718 O O . ALA A 1 89 ? -8.698 5.153 12.377 1.00 89.88 89 ALA A O 1
ATOM 719 N N . VAL A 1 90 ? -10.323 4.115 13.529 1.00 90.69 90 VAL A N 1
ATOM 720 C CA . VAL A 1 90 ? -11.359 5.103 13.191 1.00 90.69 90 VAL A CA 1
ATOM 721 C C . VAL A 1 90 ? -11.047 6.465 13.802 1.00 90.69 90 VAL A C 1
ATOM 723 O O . VAL A 1 90 ? -11.185 7.479 13.118 1.00 90.69 90 VAL A O 1
ATOM 726 N N . ASN A 1 91 ? -10.527 6.523 15.029 1.00 90.38 91 ASN A N 1
ATOM 727 C CA . ASN A 1 91 ? -10.100 7.784 15.637 1.00 90.38 91 ASN A CA 1
ATOM 728 C C . ASN A 1 91 ? -8.963 8.458 14.861 1.00 90.38 91 ASN A C 1
ATOM 730 O O . ASN A 1 91 ? -9.010 9.667 14.623 1.00 90.38 91 ASN A O 1
ATOM 734 N N . LYS A 1 92 ? -7.957 7.694 14.422 1.00 89.19 92 LYS A N 1
ATOM 735 C CA . LYS A 1 92 ? -6.878 8.216 13.566 1.00 89.19 92 LYS A CA 1
ATOM 736 C C . LYS A 1 92 ? -7.417 8.688 12.215 1.00 89.19 92 LYS A C 1
ATOM 738 O O . LYS A 1 92 ? -7.064 9.777 11.770 1.00 89.19 92 LYS A O 1
ATOM 743 N N . THR A 1 93 ? -8.315 7.914 11.612 1.00 86.81 93 THR A N 1
ATOM 744 C CA . THR A 1 93 ? -8.938 8.224 10.316 1.00 86.81 93 THR A CA 1
ATOM 745 C C . THR A 1 93 ? -9.809 9.482 10.387 1.00 86.81 93 THR A C 1
ATOM 747 O O . THR A 1 93 ? -9.756 10.328 9.498 1.00 86.81 93 THR A O 1
ATOM 750 N N . ASN A 1 94 ? -10.554 9.672 11.479 1.00 84.38 94 ASN A N 1
ATOM 751 C CA . ASN A 1 94 ? -11.375 10.864 11.707 1.00 84.38 94 ASN A CA 1
ATOM 752 C C . ASN A 1 94 ? -10.547 12.138 11.897 1.00 84.38 94 ASN A C 1
ATOM 754 O O . ASN A 1 94 ? -11.027 13.223 11.567 1.00 84.38 94 ASN A O 1
ATOM 758 N N . LYS A 1 95 ? -9.320 12.008 12.415 1.00 84.69 95 LYS A N 1
ATOM 759 C CA . LYS A 1 95 ? -8.366 13.116 12.539 1.00 84.69 95 LYS A CA 1
ATOM 760 C C . LYS A 1 95 ? -7.657 13.425 11.219 1.00 84.69 95 LYS A C 1
ATOM 762 O O . LYS A 1 95 ? -7.358 14.586 10.969 1.00 84.69 95 LYS A O 1
ATOM 767 N N . SER A 1 96 ? -7.380 12.416 10.390 1.00 80.38 96 SER A N 1
ATOM 768 C CA . SER A 1 96 ? -6.645 12.600 9.131 1.00 80.38 96 SER A CA 1
ATOM 769 C C . SER A 1 96 ? -7.528 12.979 7.942 1.00 80.38 96 SER A C 1
ATOM 771 O O . SER A 1 96 ? -7.035 13.579 6.992 1.00 80.38 96 SER A O 1
ATOM 773 N N . LEU A 1 97 ? -8.812 12.610 7.951 1.00 82.94 97 LEU A N 1
ATOM 774 C CA . LEU A 1 97 ? -9.727 12.888 6.846 1.00 82.94 97 LEU A CA 1
ATOM 775 C C . LEU A 1 97 ? -10.459 14.216 7.026 1.00 82.94 97 LEU A C 1
ATOM 777 O O . LEU A 1 97 ? -11.284 14.382 7.924 1.00 82.94 97 LEU A O 1
ATOM 781 N N . THR A 1 98 ? -10.236 15.126 6.084 1.00 75.44 98 THR A N 1
ATOM 782 C CA . THR A 1 98 ? -10.921 16.422 6.025 1.00 75.44 98 THR A CA 1
ATOM 783 C C . THR A 1 98 ? -12.404 16.263 5.668 1.00 75.44 98 THR A C 1
ATOM 785 O O . THR A 1 98 ? -13.279 16.899 6.260 1.00 75.44 98 THR A O 1
ATOM 788 N N . HIS A 1 99 ? -12.722 15.364 4.729 1.00 81.12 99 HIS A N 1
ATOM 789 C CA . HIS A 1 99 ? -14.081 15.207 4.209 1.00 81.12 99 HIS A CA 1
ATOM 790 C C . HIS A 1 99 ? -15.004 14.465 5.183 1.00 81.12 99 HIS A C 1
ATOM 792 O O . HIS A 1 99 ? -14.721 13.357 5.638 1.00 81.12 99 HIS A O 1
ATOM 798 N N . PHE A 1 100 ? -16.151 15.081 5.480 1.00 79.81 100 PHE A N 1
ATOM 799 C CA . PHE A 1 100 ? -17.169 14.547 6.390 1.00 79.81 100 PHE A CA 1
ATOM 800 C C . PHE A 1 100 ? -17.734 13.192 5.942 1.00 79.81 100 PHE A C 1
ATOM 802 O O . PHE A 1 100 ? -17.863 12.287 6.761 1.00 79.81 100 PHE A O 1
ATOM 809 N N . TYR A 1 101 ? -18.011 13.034 4.645 1.00 81.25 101 TYR A N 1
ATOM 810 C CA . TYR A 1 101 ? -18.579 11.804 4.091 1.00 81.25 101 TYR A CA 1
ATOM 811 C C . TYR A 1 101 ? -17.700 10.575 4.369 1.00 81.25 101 TYR A C 1
ATOM 813 O O . TYR A 1 101 ? -18.172 9.589 4.931 1.00 81.25 101 TYR A O 1
ATOM 821 N N . ASN A 1 102 ? -16.398 10.672 4.087 1.00 79.06 102 ASN A N 1
ATOM 822 C CA . ASN A 1 102 ? -15.470 9.563 4.306 1.00 79.06 102 ASN A CA 1
ATOM 823 C C . ASN A 1 102 ? -15.389 9.195 5.797 1.00 79.06 102 ASN A C 1
ATOM 825 O O . ASN A 1 102 ? -15.408 8.020 6.143 1.00 79.06 102 ASN A O 1
ATOM 829 N N . ARG A 1 103 ? -15.396 10.185 6.702 1.00 83.81 103 ARG A N 1
ATOM 830 C CA . ARG A 1 103 ? -15.437 9.945 8.157 1.00 83.81 103 ARG A CA 1
ATOM 831 C C . ARG A 1 103 ? -16.673 9.151 8.581 1.00 83.81 103 ARG A C 1
ATOM 833 O O . ARG A 1 103 ? -16.564 8.215 9.371 1.00 83.81 103 ARG A O 1
ATOM 840 N N . LYS A 1 104 ? -17.840 9.484 8.024 1.00 87.19 104 LYS A N 1
ATOM 841 C CA . LYS A 1 104 ? -19.096 8.784 8.321 1.00 87.19 104 LYS A CA 1
ATOM 842 C C . LYS A 1 104 ? -19.083 7.327 7.874 1.00 87.19 104 LYS A C 1
ATOM 844 O O . LYS A 1 104 ? -19.592 6.486 8.607 1.00 87.19 104 LYS A O 1
ATOM 849 N N . GLN A 1 105 ? -18.448 7.012 6.748 1.00 87.62 105 GLN A N 1
ATOM 850 C CA . GLN A 1 105 ? -18.299 5.623 6.306 1.00 87.62 105 GLN A CA 1
ATOM 851 C C . GLN A 1 105 ? -17.500 4.783 7.312 1.00 87.62 105 GLN A C 1
ATOM 853 O O . GLN A 1 105 ? -17.931 3.694 7.682 1.00 87.62 105 GLN A O 1
ATOM 858 N N . TYR A 1 106 ? -16.381 5.298 7.828 1.00 87.50 106 TYR A N 1
ATOM 859 C CA . TYR A 1 106 ? -15.577 4.566 8.816 1.00 87.50 106 TYR A CA 1
ATOM 860 C C . TYR A 1 106 ? -16.272 4.439 10.178 1.00 87.50 106 TYR A C 1
ATOM 862 O O . TYR A 1 106 ? -16.194 3.386 10.808 1.00 87.50 106 TYR A O 1
ATOM 870 N N . GLN A 1 107 ? -17.012 5.467 10.604 1.00 88.25 107 GLN A N 1
ATOM 871 C CA . GLN A 1 107 ? -17.867 5.390 11.797 1.00 88.25 107 GLN A CA 1
ATOM 872 C C . GLN A 1 107 ? -18.982 4.344 11.637 1.00 88.25 107 GLN A C 1
ATOM 874 O O . GLN A 1 107 ? -19.295 3.628 12.586 1.00 88.25 107 GLN A O 1
ATOM 879 N N . LEU A 1 108 ? -19.560 4.219 10.438 1.00 90.81 108 LEU A N 1
ATOM 880 C CA . LEU A 1 108 ? -20.561 3.195 10.146 1.00 90.81 108 LEU A CA 1
ATOM 881 C C . LEU A 1 108 ? -19.961 1.786 10.237 1.00 90.81 108 LEU A C 1
ATOM 883 O O . LEU A 1 108 ? -20.561 0.914 10.860 1.00 90.81 108 LEU A O 1
ATOM 887 N N . ILE A 1 109 ? -18.764 1.574 9.678 1.00 88.62 109 ILE A N 1
ATOM 888 C CA . ILE A 1 109 ? -18.04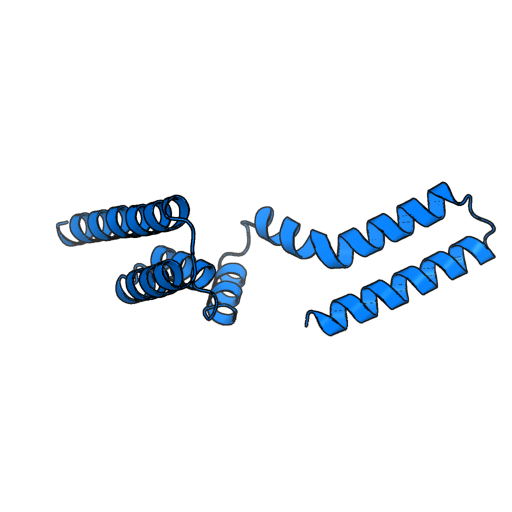6 0.291 9.771 1.00 88.62 109 ILE A CA 1
ATOM 889 C C . ILE A 1 109 ? -17.802 -0.086 11.240 1.00 88.62 109 ILE A C 1
ATOM 891 O O . ILE A 1 109 ? -18.082 -1.218 11.633 1.00 88.62 109 ILE A O 1
ATOM 895 N N . GLN A 1 110 ? -17.353 0.864 12.065 1.00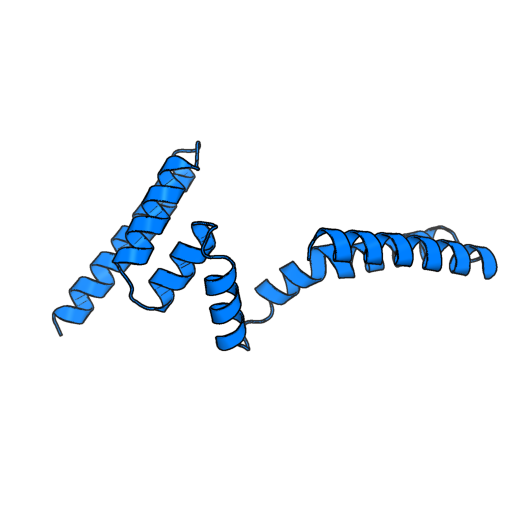 92.12 110 GLN A N 1
ATOM 896 C CA . GLN A 1 110 ? -17.183 0.662 13.507 1.00 92.12 110 GLN A CA 1
ATOM 897 C C . GLN A 1 110 ? -18.503 0.283 14.190 1.00 92.12 110 GLN A C 1
ATOM 899 O O . GLN A 1 110 ? -18.541 -0.679 14.951 1.00 92.12 110 GLN A O 1
ATOM 904 N N . ALA A 1 111 ? -19.598 0.990 13.898 1.00 91.12 111 ALA A N 1
ATOM 905 C CA . ALA A 1 111 ? -20.902 0.707 14.495 1.00 91.12 111 ALA A CA 1
ATOM 906 C C . ALA A 1 111 ? -21.422 -0.696 14.134 1.00 91.12 111 ALA A C 1
ATOM 908 O O . ALA A 1 111 ? -21.898 -1.421 15.011 1.00 91.12 111 ALA A O 1
ATOM 909 N N . ILE A 1 112 ? -21.292 -1.097 12.864 1.00 91.69 112 ILE A N 1
ATOM 910 C CA . ILE A 1 112 ? -21.673 -2.435 12.391 1.00 91.69 112 ILE A CA 1
ATOM 911 C C . ILE A 1 112 ? -20.841 -3.503 13.106 1.00 91.69 112 ILE A C 1
ATOM 913 O O . ILE A 1 112 ? -21.397 -4.471 13.625 1.00 91.69 112 ILE A O 1
ATOM 917 N N . PHE A 1 113 ? -19.526 -3.306 13.180 1.00 91.88 113 PHE A N 1
ATOM 918 C CA . PHE A 1 113 ? -18.610 -4.239 13.828 1.00 91.88 113 PHE A CA 1
ATOM 919 C C . PHE A 1 113 ? -18.906 -4.406 15.327 1.00 91.88 113 PHE A C 1
ATOM 921 O O . PHE A 1 113 ? -19.014 -5.529 15.821 1.00 91.88 113 PHE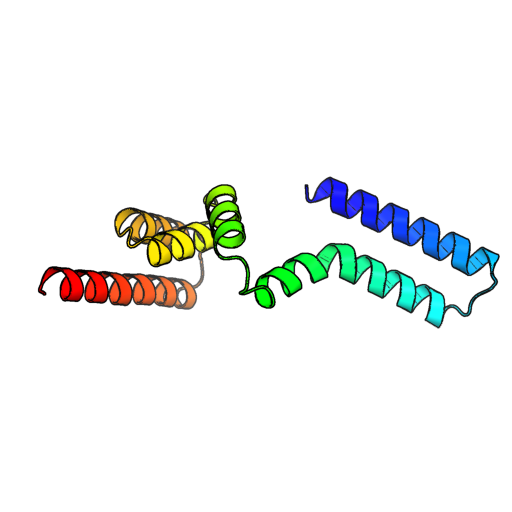 A O 1
ATOM 928 N N . THR A 1 114 ? -19.120 -3.304 16.047 1.00 90.19 114 THR A N 1
ATOM 929 C CA . THR A 1 114 ? -19.455 -3.332 17.478 1.00 90.19 114 THR A CA 1
ATOM 930 C C . THR A 1 114 ? -20.789 -4.031 17.734 1.00 90.19 114 THR A C 1
ATOM 932 O O . THR A 1 114 ? -20.910 -4.802 18.688 1.00 90.19 114 THR A O 1
ATOM 935 N N . ASN A 1 115 ? -21.788 -3.814 16.873 1.00 91.19 115 ASN A N 1
ATOM 936 C CA . ASN A 1 115 ? -23.071 -4.507 16.979 1.00 91.19 115 ASN A CA 1
ATOM 937 C C . ASN A 1 115 ? -22.921 -6.018 16.721 1.00 91.19 115 ASN A C 1
ATOM 939 O O . ASN A 1 115 ? -23.446 -6.833 17.481 1.00 91.19 115 ASN A O 1
ATOM 943 N N . ALA A 1 116 ? -22.134 -6.401 15.711 1.00 88.69 116 ALA A N 1
ATOM 944 C CA . ALA A 1 116 ? -21.830 -7.802 15.425 1.00 88.69 116 ALA A CA 1
ATOM 945 C C . ALA A 1 116 ? -21.126 -8.492 16.607 1.00 88.69 116 ALA A C 1
ATOM 947 O O . ALA A 1 116 ? -21.550 -9.569 17.024 1.00 88.69 116 ALA A O 1
ATOM 948 N N . LEU A 1 117 ? -20.122 -7.845 17.212 1.00 86.31 117 LEU A N 1
ATOM 949 C CA . LEU A 1 117 ? -19.448 -8.353 18.412 1.00 86.31 117 LEU A CA 1
ATOM 950 C C . LEU A 1 117 ? -20.397 -8.501 19.605 1.00 86.31 117 LEU A C 1
ATOM 952 O O . LEU A 1 117 ? -20.309 -9.483 20.342 1.00 86.31 117 LEU A O 1
ATOM 956 N N . LYS A 1 118 ? -21.306 -7.539 19.805 1.00 87.75 118 LYS A N 1
ATOM 957 C CA . LYS A 1 118 ? -22.300 -7.600 20.885 1.00 87.75 118 LYS A CA 1
ATOM 958 C C . LYS A 1 118 ? -23.235 -8.795 20.706 1.00 87.75 118 LYS A C 1
ATOM 960 O O . LYS A 1 118 ? -23.465 -9.515 21.670 1.00 87.75 118 LYS A O 1
ATOM 965 N N . LYS A 1 119 ? -23.717 -9.022 19.479 1.00 86.81 119 LYS A N 1
ATOM 966 C CA . LYS A 1 119 ? -24.569 -10.168 19.135 1.00 86.81 119 LYS A CA 1
ATOM 967 C C . LYS A 1 119 ? -23.844 -11.502 19.332 1.00 86.81 119 LYS A C 1
ATOM 969 O O . LYS A 1 119 ? -24.447 -12.453 19.812 1.00 86.81 119 LYS A O 1
ATOM 974 N N . TRP A 1 120 ? -22.556 -11.562 18.996 1.00 79.81 120 TRP A N 1
ATOM 975 C CA . TRP A 1 120 ? -21.756 -12.778 19.148 1.00 79.81 120 TRP A CA 1
ATOM 976 C C . TRP A 1 120 ? -21.521 -13.151 20.617 1.00 79.81 120 TRP A C 1
ATOM 978 O O . TRP A 1 120 ? -21.587 -14.319 20.962 1.00 79.81 120 TRP A O 1
ATOM 988 N N . LYS A 1 121 ? -21.321 -12.163 21.500 1.00 75.44 121 LYS A N 1
ATOM 989 C CA . LYS A 1 121 ? -21.156 -12.384 22.951 1.00 75.44 121 LYS A CA 1
ATOM 990 C C . LYS A 1 121 ? -22.447 -12.740 23.698 1.00 75.44 121 LYS A C 1
ATOM 992 O O . LYS A 1 121 ? -22.376 -13.082 24.872 1.00 75.44 121 LYS A O 1
ATOM 997 N N . SER A 1 122 ? -23.609 -12.573 23.068 1.00 69.00 122 SER A N 1
ATOM 998 C CA . SER A 1 122 ? -24.917 -12.916 23.646 1.00 69.00 122 SER A CA 1
ATOM 999 C C . SER A 1 122 ? -25.417 -14.319 23.274 1.00 69.00 122 SER A C 1
ATOM 1001 O O . SER A 1 122 ? -26.516 -14.681 23.690 1.00 69.00 122 SER A O 1
ATOM 1003 N N . CYS A 1 123 ? -24.645 -15.072 22.484 1.00 56.25 123 CYS A N 1
ATOM 1004 C CA . CYS A 1 123 ? -24.849 -16.493 22.196 1.00 56.25 123 CYS A CA 1
ATOM 1005 C C . CYS A 1 123 ? -23.868 -17.329 23.019 1.00 56.25 123 CYS A C 1
ATOM 1007 O O . CYS A 1 123 ? -24.262 -18.453 23.391 1.00 56.25 123 CYS A O 1
#

Radius of gyration: 21.42 Å; chains: 1; bounding box: 45×33×59 Å

Sequence (123 aa):
MKILTLVYAFLAVILFSFLGGFFDLPMPMISTLNFLTVFYFLAYPSVRLLWGSGDIEKIEKFLLKNKRNPFYQLSYGVANGSAKEVDEAVNKTNKSLTHFYNRKQYQLIQAIFTNALKKWKSC